Protein AF-A0A1N6WF18-F1 (afdb_monomer)

Structure (mmCIF, N/CA/C/O backbone):
data_AF-A0A1N6WF18-F1
#
_entry.id   AF-A0A1N6WF18-F1
#
loop_
_atom_site.group_PDB
_atom_site.id
_atom_site.type_symbol
_atom_site.label_atom_id
_atom_site.label_alt_id
_atom_site.label_comp_id
_atom_site.label_asym_id
_atom_site.label_entity_id
_atom_site.label_seq_id
_atom_site.pdbx_PDB_ins_code
_atom_site.Cartn_x
_atom_site.Cartn_y
_atom_site.Cartn_z
_atom_site.occupancy
_atom_site.B_iso_or_equiv
_atom_site.auth_seq_id
_atom_site.auth_comp_id
_atom_site.auth_asym_id
_atom_site.auth_atom_id
_atom_site.pdbx_PDB_model_num
ATOM 1 N N . MET A 1 1 ? -66.987 60.072 24.728 1.00 41.72 1 MET A N 1
ATOM 2 C CA . MET A 1 1 ? -67.164 58.708 25.275 1.00 41.72 1 MET A CA 1
ATOM 3 C C . MET A 1 1 ? -65.797 58.256 25.785 1.00 41.72 1 MET A C 1
ATOM 5 O O . MET A 1 1 ? -64.948 57.960 24.966 1.00 41.72 1 MET A O 1
ATOM 9 N N . ALA A 1 2 ? -65.406 58.616 27.012 1.00 37.62 2 ALA A N 1
ATOM 10 C CA . ALA A 1 2 ? -65.730 57.971 28.301 1.00 37.62 2 ALA A CA 1
ATOM 11 C C . ALA A 1 2 ? -65.018 56.606 28.444 1.00 37.62 2 ALA A C 1
ATOM 13 O O . ALA A 1 2 ? -65.398 55.678 27.745 1.00 37.62 2 ALA A O 1
ATOM 14 N N . ARG A 1 3 ? -63.876 56.554 29.156 1.00 34.62 3 ARG A N 1
ATOM 15 C CA . ARG A 1 3 ? -63.672 56.125 30.576 1.00 34.62 3 ARG A CA 1
ATOM 16 C C . ARG A 1 3 ? -63.062 54.706 30.582 1.00 34.62 3 ARG A C 1
ATOM 18 O O . ARG A 1 3 ? -63.604 53.850 29.905 1.00 34.62 3 ARG A O 1
ATOM 25 N N . SER A 1 4 ? -61.809 54.493 30.990 1.00 36.19 4 SER A N 1
ATOM 26 C CA . SER A 1 4 ? -61.215 54.474 32.343 1.00 36.19 4 SER A CA 1
ATOM 27 C C . SER A 1 4 ? -61.336 53.116 33.065 1.00 36.19 4 SER A C 1
ATOM 29 O O . SER A 1 4 ? -62.398 52.508 33.069 1.00 36.19 4 SER A O 1
ATOM 31 N N . ASP A 1 5 ? -60.209 52.732 33.680 1.00 36.19 5 ASP A N 1
ATOM 32 C CA . ASP A 1 5 ? -60.042 51.981 34.938 1.00 36.19 5 ASP A CA 1
ATOM 33 C C . ASP A 1 5 ? -60.215 50.451 35.025 1.00 36.19 5 ASP A C 1
ATOM 35 O O . ASP A 1 5 ? -61.186 49.867 34.556 1.00 36.19 5 ASP A O 1
ATOM 39 N N . GLY A 1 6 ? -59.282 49.848 35.783 1.00 34.94 6 GLY A N 1
ATOM 40 C CA . GLY A 1 6 ? -59.484 48.628 36.583 1.00 34.94 6 GLY A CA 1
ATOM 41 C C . GLY A 1 6 ? -58.463 47.515 36.306 1.00 34.94 6 GLY A C 1
ATOM 42 O O . GLY A 1 6 ? -58.657 46.745 35.375 1.00 34.94 6 GLY A O 1
ATOM 43 N N . THR A 1 7 ? -57.253 47.533 36.881 1.00 35.84 7 THR A N 1
ATOM 44 C CA . THR A 1 7 ? -56.837 46.917 38.173 1.00 35.84 7 THR A CA 1
ATOM 45 C C . THR A 1 7 ? -56.988 45.394 38.278 1.00 35.84 7 THR A C 1
ATOM 47 O O . THR A 1 7 ? -58.093 44.878 38.171 1.00 35.84 7 THR A O 1
ATOM 50 N N . ASP A 1 8 ? -55.837 44.750 38.523 1.00 35.56 8 ASP A N 1
ATOM 51 C CA . ASP A 1 8 ? -55.547 43.720 39.541 1.00 35.56 8 ASP A CA 1
ATOM 52 C C . ASP A 1 8 ? -56.671 42.742 39.929 1.00 35.56 8 ASP A C 1
ATOM 54 O O . ASP A 1 8 ? -57.702 43.165 40.436 1.00 35.56 8 ASP A O 1
ATOM 58 N N . ASP A 1 9 ? -56.439 41.433 39.778 1.00 36.97 9 ASP A N 1
ATOM 59 C CA . ASP A 1 9 ? -56.231 40.592 40.965 1.00 36.97 9 ASP A CA 1
ATOM 60 C C . ASP A 1 9 ? -55.782 39.167 40.611 1.00 36.97 9 ASP A C 1
ATOM 62 O O . ASP A 1 9 ? -56.114 38.588 39.572 1.00 36.97 9 ASP A O 1
ATOM 66 N N . GLY A 1 10 ? -54.957 38.624 41.496 1.00 35.47 10 GLY A N 1
ATOM 67 C CA . GLY A 1 10 ? -54.214 37.395 41.301 1.00 35.47 10 GLY A CA 1
ATOM 68 C C . GLY A 1 10 ? -54.978 36.102 41.585 1.00 35.47 10 GLY A C 1
ATOM 69 O O . GLY A 1 10 ? -56.000 36.045 42.258 1.00 35.47 10 GLY A O 1
ATOM 70 N N . GLY A 1 11 ? -54.333 35.014 41.160 1.00 31.23 11 GLY A N 1
ATOM 71 C CA . GLY A 1 11 ? -54.391 33.735 41.857 1.00 31.23 11 GLY A CA 1
ATOM 72 C C . GLY A 1 11 ? -55.276 32.671 41.218 1.00 31.23 11 GLY A C 1
ATOM 73 O O . GLY A 1 11 ? -56.487 32.669 41.359 1.00 31.23 11 GLY A O 1
ATOM 74 N N . ALA A 1 12 ? -54.638 31.652 40.645 1.00 37.00 12 ALA A N 1
ATOM 75 C CA . ALA A 1 12 ? -54.676 30.320 41.243 1.00 37.00 12 ALA A CA 1
ATOM 76 C C . ALA A 1 12 ? -53.756 29.373 40.471 1.00 37.00 12 ALA A C 1
ATOM 78 O O . ALA A 1 12 ? -53.815 29.221 39.253 1.00 37.00 12 ALA A O 1
ATOM 79 N N . ARG A 1 13 ? -52.887 28.725 41.239 1.00 41.59 13 ARG A N 1
ATOM 80 C CA . ARG A 1 13 ? -51.987 27.654 40.826 1.00 41.59 13 ARG A CA 1
ATOM 81 C C . ARG A 1 13 ? -52.810 26.520 40.215 1.00 41.59 13 ARG A C 1
ATOM 83 O O . ARG A 1 13 ? -53.595 25.888 40.910 1.00 41.59 13 ARG A O 1
ATOM 90 N N . GLY A 1 14 ? -52.579 26.234 38.941 1.00 35.53 14 GLY A N 1
ATOM 91 C CA . GLY A 1 14 ? -53.054 25.026 38.275 1.00 35.53 14 GLY A CA 1
ATOM 92 C C . GLY A 1 14 ? -51.876 24.359 37.585 1.00 35.53 14 GLY A C 1
ATOM 93 O O . GLY A 1 14 ? -51.586 24.657 36.430 1.00 35.53 14 GLY A O 1
ATOM 94 N N . GLN A 1 15 ? -51.162 23.509 38.322 1.00 48.44 15 GLN A N 1
ATOM 95 C CA . GLN A 1 15 ? -50.063 22.690 37.815 1.00 48.44 15 GLN A CA 1
ATOM 96 C C . GLN A 1 15 ? -50.579 21.846 36.639 1.00 48.44 15 GLN A C 1
ATOM 98 O O . GLN A 1 15 ? -51.302 20.872 36.837 1.00 48.44 15 GLN A O 1
ATOM 103 N N . ARG A 1 16 ? -50.238 22.221 35.400 1.00 42.78 16 ARG A N 1
ATOM 104 C CA . ARG A 1 16 ? -50.390 21.323 34.251 1.00 42.78 16 ARG A CA 1
ATOM 105 C C . ARG A 1 16 ? -49.185 20.396 34.259 1.00 42.78 16 ARG A C 1
ATOM 107 O O . ARG A 1 16 ? -48.108 20.787 33.824 1.00 42.78 16 ARG A O 1
ATOM 114 N N . GLY A 1 17 ? -49.373 19.197 34.808 1.00 40.91 17 GLY A N 1
ATOM 115 C CA . GLY A 1 17 ? -48.403 18.113 34.680 1.00 40.91 17 GLY A CA 1
ATOM 116 C C . GLY A 1 17 ? -48.041 17.875 33.203 1.00 40.91 17 GLY A C 1
ATOM 117 O O . GLY A 1 17 ? -48.897 18.073 32.330 1.00 40.91 17 GLY A O 1
ATOM 118 N N . PRO A 1 18 ? -46.786 17.501 32.898 1.00 45.53 18 PRO A N 1
ATOM 119 C CA . PRO A 1 18 ? -46.352 17.273 31.528 1.00 45.53 18 PRO A CA 1
ATOM 120 C C . PRO A 1 18 ? -47.118 16.082 30.943 1.00 45.53 18 PRO A C 1
ATOM 122 O O . PRO A 1 18 ? -47.333 15.065 31.605 1.00 45.53 18 PRO A O 1
ATOM 125 N N . ARG A 1 19 ? -47.594 16.242 29.706 1.00 45.91 19 ARG A N 1
ATOM 126 C CA . ARG A 1 19 ? -48.317 15.199 28.974 1.00 45.91 19 ARG A CA 1
ATOM 127 C C . ARG A 1 19 ? -47.392 14.003 28.751 1.00 45.91 19 ARG A C 1
ATOM 129 O O . ARG A 1 19 ? -46.197 14.164 28.534 1.00 45.91 19 ARG A O 1
ATOM 136 N N . ALA A 1 20 ? -47.974 12.813 28.801 1.00 48.53 20 ALA A N 1
ATOM 137 C CA . ALA A 1 20 ? -47.313 11.558 28.500 1.00 48.53 20 ALA A CA 1
ATOM 138 C C . ALA A 1 20 ? -46.603 11.579 27.130 1.00 48.53 20 ALA A C 1
ATOM 140 O O . ALA A 1 20 ? -47.188 12.012 26.139 1.00 48.53 20 ALA A O 1
ATOM 141 N N . ALA A 1 21 ? -45.407 10.984 27.108 1.00 50.97 21 ALA A N 1
ATOM 142 C CA . ALA A 1 21 ? -44.733 10.420 25.939 1.00 50.97 21 ALA A CA 1
ATOM 143 C C . ALA A 1 21 ? -44.128 11.403 24.918 1.00 50.97 21 ALA A C 1
ATOM 145 O O . ALA A 1 21 ? -44.464 11.360 23.735 1.00 50.97 21 ALA A O 1
ATOM 146 N N . ASP A 1 22 ? -43.121 12.172 25.339 1.00 55.72 22 ASP A N 1
ATOM 147 C CA . ASP A 1 22 ? -42.005 12.476 24.437 1.00 55.72 22 ASP A CA 1
ATOM 148 C C . ASP A 1 22 ? -41.375 11.137 24.032 1.00 55.72 22 ASP A C 1
ATOM 150 O O . ASP A 1 22 ? -40.735 10.453 24.836 1.00 55.72 22 ASP A O 1
ATOM 154 N N . ALA A 1 23 ? -41.670 10.683 22.815 1.00 68.06 23 ALA A N 1
ATOM 155 C CA . ALA A 1 23 ? -41.153 9.429 22.298 1.00 68.06 23 ALA A CA 1
ATOM 156 C C . ALA A 1 23 ? -39.626 9.534 22.226 1.00 68.06 23 ALA A C 1
ATOM 158 O O . ALA A 1 23 ? -39.102 10.219 21.355 1.00 68.06 23 ALA A O 1
ATOM 159 N N . LEU A 1 24 ? -38.927 8.867 23.148 1.00 83.19 24 LEU A N 1
ATOM 160 C CA . LEU A 1 24 ? -37.469 8.773 23.138 1.00 83.19 24 LEU A CA 1
ATOM 161 C C . LEU A 1 24 ? -37.026 8.285 21.752 1.00 83.19 24 LEU A C 1
ATOM 163 O O . LEU A 1 24 ? -37.415 7.192 21.323 1.00 83.19 24 LEU A O 1
ATOM 167 N N . THR A 1 25 ? -36.276 9.118 21.034 1.00 89.81 25 THR A N 1
ATOM 168 C CA . THR A 1 25 ? -35.847 8.881 19.652 1.00 89.81 25 THR A CA 1
ATOM 169 C C . THR A 1 25 ? -34.330 8.878 19.553 1.00 89.81 25 THR A C 1
ATOM 171 O O . THR A 1 25 ? -33.644 9.604 20.264 1.00 89.81 25 THR A O 1
ATOM 174 N N . CYS A 1 26 ? -33.796 8.047 18.661 1.00 92.50 26 CYS A N 1
ATOM 175 C CA . CYS A 1 26 ? -32.374 8.016 18.344 1.00 92.50 26 CYS A CA 1
ATOM 176 C C . CYS A 1 26 ? -31.953 9.317 17.646 1.00 92.50 26 CYS A C 1
ATOM 178 O O . CYS A 1 26 ? -32.541 9.695 16.634 1.00 92.50 26 CYS A O 1
ATOM 180 N N . SER A 1 27 ? -30.896 9.963 18.134 1.00 92.44 27 SER A N 1
ATOM 181 C CA . SER A 1 27 ? -30.350 11.203 17.572 1.00 92.44 27 SER A CA 1
ATOM 182 C C . SER A 1 27 ? -29.622 11.005 16.233 1.00 92.44 27 SER A C 1
ATOM 184 O O . SER A 1 27 ? -29.377 11.983 15.537 1.00 92.44 27 SER A O 1
ATOM 186 N N . PHE A 1 28 ? -29.298 9.761 15.858 1.00 92.25 28 PHE A N 1
ATOM 187 C CA . PHE A 1 28 ? -28.592 9.430 14.612 1.00 92.25 28 PHE A CA 1
ATOM 188 C C . PHE A 1 28 ? -29.548 9.077 13.465 1.00 92.25 28 PHE A C 1
ATOM 190 O O . PHE A 1 28 ? -29.388 9.570 12.354 1.00 92.25 28 PHE A O 1
ATOM 197 N N . CYS A 1 29 ? -30.559 8.240 1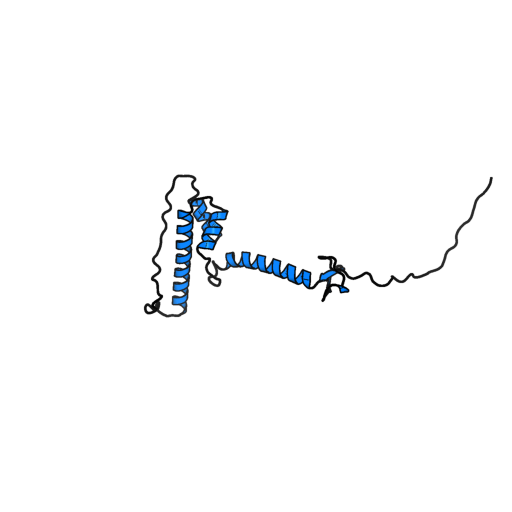3.724 1.00 92.50 29 CYS A N 1
ATOM 198 C CA . CYS A 1 29 ? -31.491 7.758 12.693 1.00 92.50 29 CYS A CA 1
ATOM 199 C C . CYS A 1 29 ? -32.940 8.236 12.867 1.00 92.50 29 CYS A C 1
ATOM 201 O O . CYS A 1 29 ? -33.786 7.937 12.028 1.00 92.50 29 CYS A O 1
ATOM 203 N N . GLY A 1 30 ? -33.265 8.927 13.965 1.00 88.06 30 GLY A N 1
ATOM 204 C CA . GLY A 1 30 ? -34.607 9.454 14.242 1.00 88.06 30 GLY A CA 1
ATOM 205 C C . GLY A 1 30 ? -35.651 8.414 14.668 1.00 88.06 30 GLY A C 1
ATOM 206 O O . GLY A 1 30 ? -36.791 8.781 14.951 1.00 88.06 30 GLY A O 1
ATOM 207 N N . LYS A 1 31 ? -35.301 7.122 14.739 1.00 89.69 31 LYS A N 1
ATOM 208 C CA . LYS A 1 31 ? -36.233 6.053 15.136 1.00 89.69 31 LYS A CA 1
ATOM 209 C C . LYS A 1 31 ? -36.642 6.180 16.603 1.00 89.69 31 LYS A C 1
ATOM 211 O O . LYS A 1 31 ? -35.809 6.443 17.468 1.00 89.69 31 LYS A O 1
ATOM 216 N N . SER A 1 32 ? -37.918 5.939 16.888 1.00 90.19 32 SER A N 1
ATOM 217 C CA . SER A 1 32 ? -38.456 5.916 18.255 1.00 90.19 32 SER A CA 1
ATOM 218 C C . SER A 1 32 ? -38.086 4.629 19.000 1.00 90.19 32 SER A C 1
ATOM 220 O O . SER A 1 32 ? -37.836 3.597 18.379 1.00 90.19 32 SER A O 1
ATOM 222 N N . GLN A 1 33 ? -3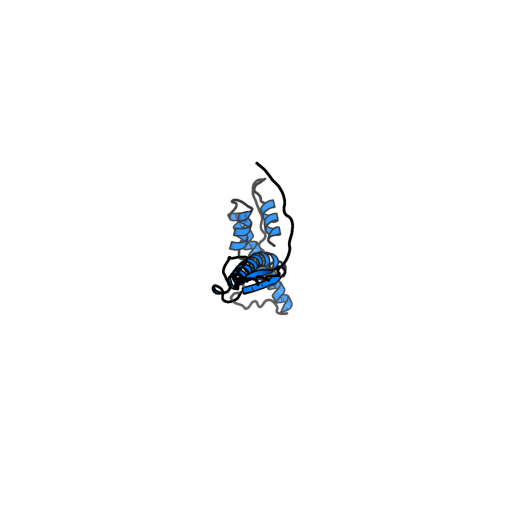8.150 4.644 20.334 1.00 85.38 33 GLN A N 1
ATOM 223 C CA . GLN A 1 33 ? -37.880 3.483 21.196 1.00 85.38 33 GLN A CA 1
ATOM 224 C C . GLN A 1 33 ? -38.697 2.226 20.838 1.00 85.38 33 GLN A C 1
ATOM 226 O O . GLN A 1 33 ? -38.276 1.117 21.138 1.00 85.38 33 GLN A O 1
ATOM 231 N N . ARG A 1 34 ? -39.858 2.374 20.186 1.00 86.38 34 ARG A N 1
ATOM 232 C CA . ARG A 1 34 ? -40.700 1.245 19.745 1.00 86.38 34 ARG A CA 1
ATOM 233 C C . ARG A 1 34 ? -40.225 0.585 18.448 1.00 86.38 34 ARG A C 1
ATOM 235 O O . ARG A 1 34 ? -40.648 -0.525 18.152 1.00 86.38 34 ARG A O 1
ATOM 242 N N . GLN A 1 35 ? -39.412 1.282 17.658 1.00 86.00 35 GLN A N 1
ATOM 243 C CA . GLN A 1 35 ? -38.941 0.830 16.345 1.00 86.00 35 GLN A CA 1
ATOM 244 C C . GLN A 1 35 ? -37.581 0.128 16.406 1.00 86.00 35 GLN A C 1
ATOM 246 O O . GLN A 1 35 ? -37.150 -0.424 15.400 1.00 86.00 35 GLN A O 1
ATOM 251 N N . VAL A 1 36 ? -36.906 0.167 17.554 1.00 88.94 36 VAL A N 1
ATOM 252 C CA . VAL A 1 36 ? -35.559 -0.382 17.752 1.00 88.94 36 VAL A CA 1
ATOM 253 C C . VAL A 1 36 ? -35.575 -1.374 18.906 1.00 88.94 36 VAL A C 1
ATOM 255 O O . VAL A 1 36 ? -36.396 -1.257 19.817 1.00 88.94 36 VAL A O 1
ATOM 258 N N . LYS A 1 37 ? -34.684 -2.369 18.884 1.00 87.88 37 LYS A N 1
ATOM 259 C CA . LYS A 1 37 ? -34.649 -3.389 19.944 1.00 87.88 37 LYS A CA 1
ATOM 260 C C . LYS A 1 37 ? -34.104 -2.808 21.240 1.00 87.88 37 LYS A C 1
ATOM 262 O O . LYS A 1 37 ? -34.543 -3.205 22.320 1.00 87.88 37 LYS A O 1
ATOM 267 N N . ARG A 1 38 ? -33.140 -1.886 21.145 1.00 88.06 38 ARG A N 1
ATOM 268 C CA . ARG A 1 38 ? -32.566 -1.179 22.294 1.00 88.06 38 ARG A CA 1
ATOM 269 C C . ARG A 1 38 ? -32.282 0.277 21.944 1.00 88.06 38 ARG A C 1
ATOM 271 O O . ARG A 1 38 ? -31.797 0.592 20.863 1.00 88.06 38 ARG A O 1
ATOM 278 N N . LEU A 1 39 ? -32.556 1.160 22.901 1.00 92.06 39 LEU A N 1
ATOM 279 C CA . LEU A 1 39 ? -32.202 2.574 22.841 1.00 92.06 39 LEU A CA 1
ATOM 280 C C . LEU A 1 39 ? -31.350 2.902 24.070 1.00 92.06 39 LEU A C 1
ATOM 282 O O . LEU A 1 39 ? -31.785 2.693 25.202 1.00 92.06 39 LEU A O 1
ATOM 286 N N . ILE A 1 40 ? -30.126 3.358 23.831 1.00 91.38 40 ILE A N 1
ATOM 287 C CA . ILE A 1 40 ? -29.102 3.628 24.838 1.00 91.38 40 ILE A CA 1
ATOM 288 C C . ILE A 1 40 ? -29.086 5.135 25.097 1.00 91.38 40 ILE A C 1
ATOM 290 O O . ILE A 1 40 ? -29.016 5.926 24.156 1.00 91.38 40 ILE A O 1
ATOM 294 N N . ALA A 1 41 ? -29.164 5.530 26.367 1.00 91.12 41 ALA A N 1
ATOM 295 C CA . ALA A 1 41 ? -29.096 6.927 26.780 1.00 91.12 41 ALA A CA 1
ATOM 296 C C . ALA A 1 41 ? -27.643 7.339 27.043 1.00 91.12 41 ALA A C 1
ATOM 298 O O . ALA A 1 41 ? -26.935 6.690 27.814 1.00 91.12 41 ALA A O 1
ATOM 299 N N . GLY A 1 42 ? -27.216 8.421 26.405 1.00 86.88 42 GLY A N 1
ATOM 300 C CA . GLY A 1 42 ? -25.932 9.066 26.618 1.00 86.88 42 GLY A CA 1
ATOM 301 C C . GLY A 1 42 ? -26.029 10.281 27.548 1.00 86.88 42 GLY A C 1
ATOM 302 O O . GLY A 1 42 ? -27.123 10.748 27.888 1.00 86.88 42 GLY A O 1
ATOM 303 N N . PRO A 1 43 ? -24.876 10.828 27.963 1.00 86.12 43 PRO A N 1
ATOM 304 C CA . PRO A 1 43 ? -24.825 12.104 28.665 1.00 86.12 43 PRO A CA 1
ATOM 305 C C . PRO A 1 43 ? -25.424 13.228 27.800 1.00 86.12 43 PRO A C 1
ATOM 307 O O . PRO A 1 43 ? -25.455 13.143 26.575 1.00 86.12 43 PRO A O 1
ATOM 310 N N . ALA A 1 44 ? -25.921 14.283 28.449 1.00 83.12 44 ALA A N 1
ATOM 311 C CA . ALA A 1 44 ? -26.562 15.435 27.799 1.00 83.12 44 ALA A CA 1
ATOM 312 C C . ALA A 1 44 ? -27.864 15.140 27.015 1.00 83.12 44 ALA A C 1
ATOM 314 O O . ALA A 1 44 ? -28.285 15.957 26.201 1.00 83.12 44 ALA A O 1
ATOM 315 N N . GLY A 1 45 ? -28.539 14.016 27.283 1.00 83.19 45 GLY A N 1
ATOM 316 C CA . GLY A 1 45 ? -29.851 13.721 26.688 1.00 83.19 45 GLY A CA 1
ATOM 317 C C . GLY A 1 45 ? -29.793 13.263 25.228 1.00 83.19 45 GLY A C 1
ATOM 318 O O . GLY A 1 45 ? -30.783 13.381 24.511 1.00 83.19 45 GLY A O 1
ATOM 319 N N . VAL A 1 46 ? -28.641 12.751 24.787 1.00 90.06 46 VAL A N 1
ATOM 320 C CA . VAL A 1 46 ? -28.462 12.118 23.473 1.00 90.06 46 VAL A CA 1
ATOM 321 C C . VAL A 1 46 ? -28.860 10.647 23.562 1.00 90.06 46 VAL A C 1
ATOM 323 O O . VAL A 1 46 ? -28.558 9.985 24.553 1.00 90.06 46 VAL A O 1
ATOM 326 N N . PHE A 1 47 ? -29.495 10.107 22.523 1.00 91.88 47 PHE A N 1
ATOM 327 C CA . PHE A 1 47 ? -29.878 8.694 22.473 1.00 91.88 47 PHE A CA 1
ATOM 328 C C . PHE A 1 47 ? -29.351 8.031 21.202 1.00 91.88 47 PHE A C 1
ATOM 330 O O . PHE A 1 47 ? -29.417 8.613 20.119 1.00 91.88 47 PHE A O 1
ATOM 337 N N . ILE A 1 48 ? -28.874 6.793 21.314 1.00 94.06 48 ILE A N 1
ATOM 338 C CA . ILE A 1 48 ? -28.396 5.991 20.180 1.00 94.06 48 ILE A CA 1
ATOM 339 C C . ILE A 1 48 ? -29.038 4.600 20.209 1.00 94.06 48 ILE A C 1
ATOM 341 O O . ILE A 1 48 ? -29.194 4.007 21.275 1.00 94.06 48 ILE A O 1
ATOM 345 N N . CYS A 1 49 ? -29.471 4.083 19.058 1.00 94.69 49 CYS A N 1
ATOM 346 C CA . CYS A 1 49 ? -30.054 2.741 18.963 1.00 94.69 49 CYS A CA 1
ATOM 347 C C . CYS A 1 49 ? -29.007 1.668 18.642 1.00 94.69 49 CYS A C 1
ATOM 349 O O . CYS A 1 49 ? -27.914 1.978 18.173 1.00 94.69 49 CYS A O 1
ATOM 351 N N . ASP A 1 50 ? -29.370 0.402 18.853 1.00 93.31 50 ASP A N 1
ATOM 352 C CA . ASP A 1 50 ? -28.516 -0.757 18.571 1.00 93.31 50 ASP A CA 1
ATOM 353 C C . ASP A 1 50 ? -28.051 -0.836 17.110 1.00 93.31 50 ASP A C 1
ATOM 355 O O . ASP A 1 50 ? -26.895 -1.159 16.856 1.00 93.31 50 ASP A O 1
ATOM 359 N N . GLU A 1 51 ? -28.908 -0.465 16.159 1.00 93.69 51 GLU A N 1
ATOM 360 C CA . GLU A 1 51 ? -28.550 -0.442 14.735 1.00 93.69 51 GLU A CA 1
ATOM 361 C C . GLU A 1 51 ? -27.480 0.611 14.409 1.00 93.69 51 GLU A C 1
ATOM 363 O O . GLU A 1 51 ? -26.540 0.329 13.673 1.00 93.69 51 GLU A O 1
ATOM 368 N N . CYS A 1 52 ? -27.598 1.824 14.964 1.00 94.94 52 CYS A N 1
ATOM 369 C CA . CYS A 1 52 ? -26.606 2.878 14.742 1.00 94.94 52 CYS A CA 1
ATOM 370 C C . CYS A 1 52 ? -25.273 2.541 15.410 1.00 94.94 52 CYS A C 1
ATOM 372 O O . CYS A 1 52 ? -24.234 2.837 14.839 1.00 94.94 52 CYS A O 1
ATOM 374 N N . VAL A 1 53 ? -25.293 1.899 16.584 1.00 94.50 53 VAL A N 1
ATOM 375 C CA . VAL A 1 53 ? -24.065 1.405 17.224 1.00 94.50 53 VAL A CA 1
ATOM 376 C C . VAL A 1 53 ? -23.381 0.363 16.341 1.00 94.50 53 VAL A C 1
ATOM 378 O O . VAL A 1 53 ? -22.173 0.450 16.163 1.00 94.50 53 VAL A O 1
ATOM 381 N N . ALA A 1 54 ? -24.132 -0.580 15.763 1.00 91.94 54 ALA A N 1
ATOM 382 C CA . ALA A 1 54 ? -23.575 -1.593 14.868 1.00 91.94 54 ALA A CA 1
ATOM 383 C C . ALA A 1 54 ? -22.943 -0.972 13.612 1.00 91.94 54 ALA A C 1
ATOM 385 O O . ALA A 1 54 ? -21.807 -1.293 13.292 1.00 91.94 54 ALA A O 1
ATOM 386 N N . LEU A 1 55 ? -23.636 -0.031 12.962 1.00 91.75 55 LEU A N 1
ATOM 387 C CA . LEU A 1 55 ? -23.104 0.663 11.786 1.00 91.75 55 LEU A CA 1
ATOM 388 C C . LEU A 1 55 ? -21.863 1.505 12.119 1.00 91.75 55 LEU A C 1
ATOM 390 O O . LEU A 1 55 ? -20.901 1.524 11.363 1.00 91.75 55 LEU A O 1
ATOM 394 N N . CYS A 1 56 ? -21.865 2.205 13.257 1.00 93.25 56 CYS A N 1
ATOM 395 C CA . CYS A 1 56 ? -20.689 2.956 13.693 1.00 93.25 56 CYS A CA 1
ATOM 396 C C . CYS A 1 56 ? -19.511 2.034 14.037 1.00 93.25 56 CYS A C 1
ATOM 398 O O . CYS A 1 56 ? -18.375 2.422 13.800 1.00 93.25 56 CYS A O 1
ATOM 400 N N . LEU A 1 57 ? -19.765 0.847 14.599 1.00 91.31 57 LEU A N 1
ATOM 401 C CA . LEU A 1 57 ? -18.722 -0.147 14.862 1.00 91.31 57 LEU A CA 1
ATOM 402 C C . LEU A 1 57 ? -18.127 -0.684 13.559 1.00 91.31 57 LEU A C 1
ATOM 404 O O . LEU A 1 57 ? -16.911 -0.703 13.452 1.00 91.31 57 LEU A O 1
ATOM 408 N N . GLU A 1 58 ? -18.959 -1.021 12.571 1.00 90.44 58 GLU A N 1
ATOM 409 C CA . GLU A 1 58 ? -18.514 -1.468 11.242 1.00 90.44 58 GLU A CA 1
ATOM 410 C C . GLU A 1 58 ? -17.603 -0.425 10.580 1.00 90.44 58 GLU A C 1
ATOM 412 O O . GLU A 1 58 ? -16.489 -0.744 10.186 1.00 90.44 58 GLU A O 1
ATOM 417 N N . MET A 1 59 ? -18.009 0.849 10.569 1.00 87.69 59 MET A N 1
ATOM 418 C CA . MET A 1 59 ? -17.184 1.935 10.021 1.00 87.69 59 MET A CA 1
ATOM 419 C C . MET A 1 59 ? -15.847 2.103 10.762 1.00 87.69 59 MET A C 1
ATOM 421 O O . MET A 1 59 ? -14.813 2.324 10.142 1.00 87.69 59 MET A O 1
ATOM 425 N N . VAL A 1 60 ? -15.854 1.995 12.095 1.00 88.62 60 VAL A N 1
ATOM 426 C CA . VAL A 1 60 ? -14.628 2.103 12.904 1.00 88.62 60 VAL A CA 1
ATOM 427 C C . VAL A 1 60 ? -13.714 0.891 12.703 1.00 88.62 60 VAL A C 1
ATOM 429 O O . VAL A 1 60 ? -12.495 1.027 12.773 1.00 88.62 60 VAL A O 1
ATOM 432 N N . GLU A 1 61 ? -14.275 -0.296 12.489 1.00 83.00 61 GLU A N 1
ATOM 433 C CA . GLU A 1 61 ? -13.517 -1.512 12.190 1.00 83.00 61 GLU A CA 1
ATOM 434 C C . GLU A 1 61 ? -12.893 -1.448 10.790 1.00 83.00 61 GLU A C 1
ATOM 436 O O . GLU A 1 61 ? -11.697 -1.705 10.675 1.00 83.00 61 GLU A O 1
ATOM 441 N N . GLU A 1 62 ? -13.632 -0.999 9.769 1.00 74.75 62 GLU A N 1
ATOM 442 C CA . GLU A 1 62 ? -13.103 -0.765 8.414 1.00 74.75 62 GLU A CA 1
ATOM 443 C C . GLU A 1 62 ? -11.914 0.213 8.422 1.00 74.75 62 GLU A C 1
ATOM 445 O O . GLU A 1 62 ? -10.867 -0.077 7.837 1.00 74.75 62 GLU A O 1
ATOM 450 N N . ASP A 1 63 ? -12.029 1.332 9.149 1.00 72.38 63 ASP A N 1
ATOM 451 C CA . ASP A 1 63 ? -10.938 2.305 9.291 1.00 72.38 63 ASP A CA 1
ATOM 452 C C . ASP A 1 63 ? -9.695 1.665 9.949 1.00 72.38 63 ASP A C 1
ATOM 454 O O . ASP A 1 63 ? -8.561 1.858 9.496 1.00 72.38 63 ASP A O 1
ATOM 458 N N . ARG A 1 64 ? -9.888 0.822 10.973 1.00 66.00 64 ARG A N 1
ATOM 459 C CA . ARG A 1 64 ? -8.793 0.101 11.647 1.00 66.00 64 ARG A CA 1
ATOM 460 C C . ARG A 1 64 ? -8.157 -0.976 10.777 1.00 66.00 64 ARG A C 1
ATOM 462 O O . ARG A 1 64 ? -6.963 -1.227 10.923 1.00 66.00 64 ARG A O 1
ATOM 469 N N . GLU A 1 65 ? -8.904 -1.623 9.891 1.00 59.03 65 GLU A N 1
ATOM 470 C CA . GLU A 1 65 ? -8.356 -2.589 8.932 1.00 59.03 65 GLU A CA 1
ATOM 471 C C . GLU A 1 65 ? -7.468 -1.892 7.896 1.00 59.03 65 GLU A C 1
ATOM 473 O O . GLU A 1 65 ? -6.384 -2.388 7.577 1.00 59.03 65 GLU A O 1
ATOM 478 N N . THR A 1 66 ? -7.853 -0.694 7.443 1.00 55.31 66 THR A N 1
ATOM 479 C CA . THR A 1 66 ? -6.984 0.124 6.586 1.00 55.31 66 THR A CA 1
ATOM 480 C C . THR A 1 66 ? -5.720 0.608 7.295 1.00 55.31 66 THR A C 1
ATOM 482 O O . THR A 1 66 ? -4.659 0.597 6.677 1.00 55.31 66 THR A O 1
ATOM 485 N N . GLU A 1 67 ? -5.793 0.969 8.579 1.00 52.09 67 GLU A N 1
ATOM 486 C CA . GLU A 1 67 ? -4.627 1.426 9.354 1.00 52.09 67 GLU A CA 1
ATOM 487 C C . GLU A 1 67 ? -3.709 0.275 9.820 1.00 52.09 67 GLU A C 1
ATOM 489 O O . GLU A 1 67 ? -2.488 0.429 9.892 1.00 52.09 67 GLU A O 1
ATOM 494 N N . SER A 1 68 ? -4.261 -0.904 10.123 1.00 46.12 68 SER A N 1
ATOM 495 C CA . SER A 1 68 ? -3.480 -2.066 10.589 1.00 46.12 68 SER A CA 1
ATOM 496 C C . SER A 1 68 ? -2.673 -2.728 9.470 1.00 46.12 68 SER A C 1
ATOM 498 O O . SER A 1 68 ? -1.530 -3.125 9.698 1.00 46.12 68 SER A O 1
ATOM 500 N N . ALA A 1 69 ? -3.185 -2.730 8.234 1.00 49.41 69 ALA A N 1
ATOM 501 C CA . ALA A 1 69 ? -2.429 -3.165 7.059 1.00 49.41 69 ALA A CA 1
ATOM 502 C C . ALA A 1 69 ? -1.148 -2.333 6.814 1.00 49.41 69 ALA A C 1
ATOM 504 O O . ALA A 1 69 ? -0.193 -2.833 6.218 1.00 49.41 69 ALA A O 1
ATOM 505 N N . GLU A 1 70 ? -1.111 -1.081 7.284 1.00 49.72 70 GLU A N 1
ATOM 506 C CA . GLU A 1 70 ? 0.035 -0.172 7.150 1.00 49.72 70 GLU A CA 1
ATOM 507 C C . GLU A 1 70 ? 1.038 -0.300 8.318 1.00 49.72 70 GLU A C 1
ATOM 509 O O . GLU A 1 70 ? 2.234 -0.084 8.127 1.00 49.72 70 GLU A O 1
ATOM 514 N N . GLN A 1 71 ? 0.596 -0.693 9.521 1.00 42.59 71 GLN A N 1
ATOM 515 C CA . GLN A 1 71 ? 1.455 -0.809 10.716 1.00 42.59 71 GLN A CA 1
ATOM 516 C C . GLN A 1 71 ? 2.073 -2.201 10.934 1.00 42.59 71 GLN A C 1
ATOM 518 O O . GLN A 1 71 ? 3.124 -2.320 11.571 1.00 42.59 71 GLN A O 1
ATOM 523 N N . ASP A 1 72 ? 1.475 -3.254 10.384 1.00 49.03 72 ASP A N 1
ATOM 524 C CA . ASP A 1 72 ? 1.891 -4.640 10.636 1.00 49.03 72 ASP A CA 1
ATOM 525 C C . ASP A 1 72 ? 3.147 -5.092 9.869 1.00 49.03 72 ASP A C 1
ATOM 527 O O . ASP A 1 72 ? 3.734 -6.142 10.164 1.00 49.03 72 ASP A O 1
ATOM 531 N N . ILE A 1 73 ? 3.593 -4.296 8.895 1.00 52.62 73 ILE A N 1
ATOM 532 C CA . ILE A 1 73 ? 4.769 -4.589 8.065 1.00 52.62 73 ILE A CA 1
ATOM 533 C C . ILE A 1 73 ? 6.072 -4.374 8.858 1.00 52.62 73 ILE A C 1
ATOM 535 O O . ILE A 1 73 ? 7.043 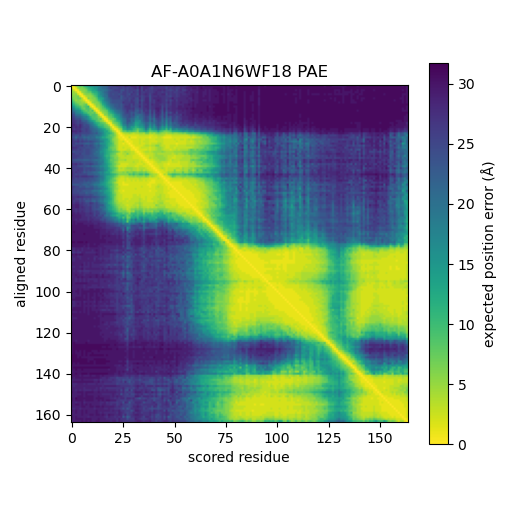-5.110 8.666 1.00 52.62 73 ILE A O 1
ATOM 539 N N . VA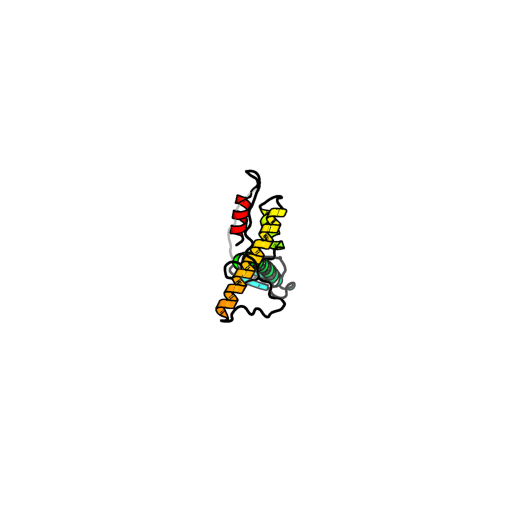L A 1 74 ? 6.079 -3.415 9.792 1.00 50.97 74 VAL A N 1
ATOM 540 C CA . VAL A 1 74 ? 7.250 -3.049 10.611 1.00 50.97 74 VAL A CA 1
ATOM 541 C C . VAL A 1 74 ? 7.431 -3.977 11.815 1.00 50.97 74 VAL A C 1
ATOM 543 O O . VAL A 1 74 ? 8.561 -4.269 12.204 1.00 50.97 74 VAL A O 1
ATOM 546 N N . THR A 1 75 ? 6.341 -4.467 12.406 1.00 52.06 75 THR A N 1
ATOM 547 C CA . THR A 1 75 ? 6.372 -5.293 13.628 1.00 52.06 75 THR A CA 1
ATOM 548 C C . THR A 1 75 ? 6.459 -6.794 13.352 1.00 52.06 75 THR A C 1
ATOM 550 O O . THR A 1 75 ? 6.599 -7.578 14.287 1.00 52.06 75 THR A O 1
ATOM 553 N N . GLY A 1 76 ? 6.399 -7.217 12.082 1.00 54.62 76 GLY A N 1
ATOM 554 C CA . GLY A 1 76 ? 6.593 -8.614 11.683 1.00 54.62 76 GLY A CA 1
ATOM 555 C C . GLY A 1 76 ? 5.490 -9.572 12.146 1.00 54.62 76 GLY A C 1
ATOM 556 O O . GLY A 1 76 ? 5.667 -10.785 12.020 1.00 54.62 76 GLY A O 1
ATOM 557 N N . SER A 1 77 ? 4.364 -9.052 12.647 1.00 54.62 77 SER A N 1
ATOM 558 C CA . SER A 1 77 ? 3.270 -9.837 13.235 1.00 54.62 77 SER A CA 1
ATOM 559 C C . SER A 1 77 ? 2.096 -10.054 12.270 1.00 54.62 77 SER A C 1
ATOM 561 O O . SER A 1 77 ? 1.524 -11.141 12.251 1.00 54.62 77 SER A O 1
ATOM 563 N N . GLY A 1 78 ? 1.762 -9.085 11.410 1.00 65.44 78 GLY A N 1
ATOM 564 C CA . GLY A 1 78 ? 0.631 -9.228 10.481 1.00 65.44 78 GLY A CA 1
ATOM 565 C C . GLY A 1 78 ? 0.990 -9.854 9.127 1.00 65.44 78 GLY A C 1
ATOM 566 O O . GLY A 1 78 ? 2.144 -10.233 8.886 1.00 65.44 78 GLY A O 1
ATOM 567 N N . PRO A 1 79 ? 0.005 -10.042 8.235 1.00 74.88 79 PRO A N 1
ATOM 568 C CA . PRO A 1 79 ? 0.207 -10.630 6.911 1.00 74.88 79 PRO A CA 1
ATOM 569 C C . PRO A 1 79 ? 1.084 -9.732 6.022 1.00 74.88 79 PRO A C 1
ATOM 571 O O . PRO A 1 79 ? 0.943 -8.515 6.011 1.00 74.88 79 PRO A O 1
ATOM 574 N N . LEU A 1 80 ? 2.016 -10.329 5.264 1.00 82.00 80 LEU A N 1
ATOM 575 C CA . LEU A 1 80 ? 2.808 -9.571 4.286 1.00 82.00 80 LEU A CA 1
ATOM 576 C C . LEU A 1 80 ? 1.908 -9.095 3.138 1.00 82.00 80 LEU A C 1
ATOM 578 O O . LEU A 1 80 ? 1.186 -9.930 2.585 1.00 82.00 80 LEU A O 1
ATOM 582 N N . PRO A 1 81 ? 2.020 -7.827 2.703 1.00 87.56 81 PRO A N 1
ATOM 583 C CA . PRO A 1 81 ? 1.221 -7.321 1.601 1.00 87.56 81 PRO A CA 1
ATOM 584 C C . PRO A 1 81 ? 1.520 -8.096 0.320 1.00 87.56 81 PRO A C 1
ATOM 586 O O . PRO A 1 81 ? 2.678 -8.416 0.004 1.00 87.56 81 PRO A O 1
ATOM 589 N N . THR A 1 82 ? 0.473 -8.410 -0.435 1.00 91.00 82 THR A N 1
ATOM 590 C CA . THR A 1 82 ? 0.610 -9.145 -1.692 1.00 91.00 82 THR A CA 1
ATOM 591 C C . THR A 1 82 ? 1.273 -8.266 -2.761 1.00 91.00 82 THR A C 1
ATOM 593 O O . THR A 1 82 ? 1.167 -7.035 -2.728 1.00 91.00 82 THR A O 1
ATOM 596 N N . PRO A 1 83 ? 1.930 -8.848 -3.783 1.00 92.88 83 PRO A N 1
ATOM 597 C CA . PRO A 1 83 ? 2.470 -8.059 -4.891 1.00 92.88 83 PRO A CA 1
ATOM 598 C C . PRO A 1 83 ? 1.411 -7.183 -5.585 1.00 92.88 83 PRO A C 1
ATOM 600 O O . PRO A 1 83 ? 1.731 -6.116 -6.109 1.00 92.88 83 PRO A O 1
ATOM 603 N N . HIS A 1 84 ? 0.143 -7.607 -5.573 1.00 93.81 84 HIS A N 1
ATOM 604 C CA . HIS A 1 84 ? -0.966 -6.829 -6.119 1.00 93.81 84 HIS A CA 1
ATOM 605 C C . HIS A 1 84 ? -1.277 -5.586 -5.280 1.00 93.81 84 HIS A C 1
ATOM 607 O O . HIS A 1 84 ? -1.461 -4.513 -5.854 1.00 93.81 84 HIS A O 1
ATOM 613 N N . GLU A 1 85 ? -1.268 -5.695 -3.952 1.00 92.19 85 GLU A N 1
ATOM 614 C CA . GLU A 1 85 ? -1.458 -4.556 -3.044 1.00 92.19 85 GLU A CA 1
ATOM 615 C C . GLU A 1 85 ? -0.322 -3.539 -3.165 1.00 92.19 85 GLU A C 1
ATOM 617 O O . GLU A 1 85 ? -0.581 -2.346 -3.325 1.00 92.19 85 GLU A O 1
ATOM 622 N N . ILE A 1 86 ? 0.936 -3.999 -3.197 1.00 92.88 86 ILE A N 1
ATOM 623 C CA . ILE A 1 86 ? 2.099 -3.113 -3.378 1.00 92.88 86 ILE A CA 1
ATOM 624 C C . ILE A 1 86 ? 2.008 -2.386 -4.727 1.00 92.88 86 ILE A C 1
ATOM 626 O O . ILE A 1 86 ? 2.226 -1.175 -4.814 1.00 92.88 86 ILE A O 1
ATOM 630 N N . PHE A 1 87 ? 1.639 -3.099 -5.795 1.00 95.12 87 PHE A N 1
ATOM 631 C CA . PHE A 1 87 ? 1.434 -2.495 -7.111 1.00 95.12 87 PHE A CA 1
ATOM 632 C C . PHE A 1 87 ? 0.300 -1.457 -7.104 1.00 95.12 87 PHE A C 1
ATOM 634 O O . PHE A 1 87 ? 0.442 -0.385 -7.706 1.00 95.12 87 PHE A O 1
ATOM 641 N N . ALA A 1 88 ? -0.817 -1.764 -6.440 1.00 93.81 88 ALA A N 1
ATOM 642 C CA . ALA A 1 88 ? -1.964 -0.870 -6.330 1.00 93.81 88 ALA A CA 1
ATOM 643 C C . ALA A 1 88 ? -1.595 0.405 -5.564 1.00 93.81 88 ALA A C 1
ATOM 645 O O . ALA A 1 88 ? -1.867 1.503 -6.053 1.00 93.81 88 ALA A O 1
ATOM 646 N N . HIS A 1 89 ? -0.894 0.276 -4.435 1.00 93.44 89 HIS A N 1
ATOM 647 C CA . HIS A 1 89 ? -0.404 1.409 -3.657 1.00 93.44 89 HIS A CA 1
ATOM 648 C C . HIS A 1 89 ? 0.527 2.302 -4.490 1.00 93.44 89 HIS A C 1
ATOM 650 O O . HIS A 1 89 ? 0.272 3.497 -4.637 1.00 93.44 89 HIS A O 1
ATOM 656 N N . LEU A 1 90 ? 1.541 1.728 -5.152 1.00 94.12 90 LEU A N 1
ATOM 657 C CA . LEU A 1 90 ? 2.435 2.485 -6.041 1.00 94.12 90 LEU A CA 1
ATOM 658 C C . LEU A 1 90 ? 1.684 3.182 -7.186 1.00 94.12 90 LEU A C 1
ATOM 660 O O . LEU A 1 90 ? 2.092 4.257 -7.627 1.00 94.12 90 LEU A O 1
ATOM 664 N N . SER A 1 91 ? 0.586 2.595 -7.665 1.00 94.88 91 SER A N 1
ATOM 665 C CA . SER A 1 91 ? -0.223 3.157 -8.751 1.00 94.88 91 SER A CA 1
ATOM 666 C C . SER A 1 91 ? -1.081 4.352 -8.339 1.00 94.88 91 SER A C 1
ATOM 668 O O . SER A 1 91 ? -1.443 5.135 -9.213 1.00 94.88 91 SER A O 1
ATOM 670 N N . ARG A 1 92 ? -1.346 4.551 -7.040 1.00 94.56 92 ARG A N 1
ATOM 671 C CA . ARG A 1 92 ? -2.017 5.764 -6.534 1.00 94.56 92 ARG A CA 1
ATOM 672 C C . ARG A 1 92 ? -1.143 7.014 -6.682 1.00 94.56 92 ARG A C 1
ATOM 674 O O . ARG A 1 92 ? -1.666 8.106 -6.864 1.00 94.56 92 ARG A O 1
ATOM 681 N N . TYR A 1 93 ? 0.181 6.851 -6.633 1.00 93.44 93 TYR A N 1
ATOM 682 C CA . TYR A 1 93 ? 1.137 7.966 -6.648 1.00 93.44 93 TYR A CA 1
ATOM 683 C C . TYR A 1 93 ? 1.910 8.087 -7.965 1.00 93.44 93 TYR A C 1
ATOM 685 O O . TYR A 1 93 ? 2.248 9.190 -8.389 1.00 93.44 93 TYR A O 1
ATOM 693 N N . VAL A 1 94 ? 2.228 6.966 -8.620 1.00 94.50 94 VAL A N 1
ATOM 694 C CA . VAL A 1 94 ? 3.039 6.939 -9.844 1.00 94.50 94 VAL A CA 1
ATOM 695 C C . VAL A 1 94 ? 2.170 6.528 -11.021 1.00 94.50 94 VAL A C 1
ATOM 697 O O . VAL A 1 94 ? 1.661 5.410 -11.069 1.00 94.50 94 VAL A O 1
ATOM 700 N N . VAL A 1 95 ? 2.032 7.409 -12.008 1.00 94.56 95 VAL A N 1
ATOM 701 C CA . VAL A 1 95 ? 1.258 7.134 -13.227 1.00 94.56 95 VAL A CA 1
ATOM 702 C C . VAL A 1 95 ? 2.140 6.421 -14.261 1.00 94.56 95 VAL A C 1
ATOM 704 O O . VAL A 1 95 ? 3.272 6.832 -14.514 1.00 94.56 95 VAL A O 1
ATOM 707 N N . GLY A 1 96 ? 1.629 5.341 -14.864 1.00 94.12 96 GLY A N 1
ATOM 708 C CA . GLY A 1 96 ? 2.369 4.510 -15.826 1.00 94.12 96 GLY A CA 1
ATOM 709 C C . GLY A 1 96 ? 3.474 3.661 -15.182 1.00 94.12 96 GLY A C 1
ATOM 710 O O . GLY A 1 96 ? 3.345 3.242 -14.036 1.00 94.12 96 GLY A O 1
ATOM 711 N N . GLN A 1 97 ? 4.568 3.403 -15.911 1.00 94.00 97 GLN A N 1
ATOM 712 C CA . GLN A 1 97 ? 5.742 2.647 -15.423 1.00 94.00 97 GLN A CA 1
ATOM 713 C C . GLN A 1 97 ? 5.416 1.240 -14.877 1.00 94.00 97 GLN A C 1
ATOM 715 O O . GLN A 1 97 ? 6.047 0.760 -13.932 1.00 94.00 97 GLN A O 1
ATOM 720 N N . ASP A 1 98 ? 4.447 0.546 -15.479 1.00 95.62 98 ASP A N 1
ATOM 721 C CA . ASP A 1 98 ? 3.905 -0.707 -14.932 1.00 95.62 98 ASP A CA 1
ATOM 722 C C . ASP A 1 98 ? 4.946 -1.827 -14.813 1.00 95.62 98 ASP A C 1
ATOM 724 O O . ASP A 1 98 ? 4.887 -2.637 -13.889 1.00 95.62 98 ASP A O 1
ATOM 728 N N . GLY A 1 99 ? 5.931 -1.859 -15.718 1.00 94.75 99 GLY A N 1
ATOM 729 C CA . GLY A 1 99 ? 7.054 -2.796 -15.640 1.00 94.75 99 GLY A CA 1
ATOM 730 C C . GLY A 1 99 ? 7.889 -2.603 -14.371 1.00 94.75 99 GLY A C 1
ATOM 731 O O . GLY A 1 99 ? 8.168 -3.571 -13.667 1.00 94.75 99 GLY A O 1
ATOM 732 N N . ALA A 1 100 ? 8.219 -1.352 -14.033 1.00 94.81 100 ALA A N 1
ATOM 733 C CA . ALA A 1 100 ? 8.991 -1.030 -12.835 1.00 94.81 100 ALA A CA 1
ATOM 734 C C . ALA A 1 100 ? 8.194 -1.307 -11.553 1.00 94.81 100 ALA A C 1
ATOM 736 O O . ALA A 1 100 ? 8.732 -1.886 -10.613 1.00 94.81 100 ALA A O 1
ATOM 737 N N . LYS A 1 101 ? 6.901 -0.958 -11.527 1.00 95.38 101 LYS A N 1
ATOM 738 C CA . LYS A 1 101 ? 6.024 -1.236 -10.379 1.00 95.38 101 LYS A CA 1
ATOM 739 C C . LYS A 1 101 ? 5.874 -2.731 -10.111 1.00 95.38 101 LYS A C 1
ATOM 741 O O . LYS A 1 101 ? 5.983 -3.143 -8.963 1.00 95.38 101 LYS A O 1
ATOM 746 N N . ARG A 1 102 ? 5.658 -3.549 -11.152 1.00 95.25 102 ARG A N 1
ATOM 747 C CA . ARG A 1 102 ? 5.582 -5.015 -11.011 1.00 95.25 102 ARG A CA 1
ATOM 748 C C . ARG A 1 102 ? 6.889 -5.590 -10.475 1.00 95.25 102 ARG A C 1
ATOM 750 O O . ARG A 1 102 ? 6.857 -6.388 -9.544 1.00 95.25 102 ARG A O 1
ATOM 757 N N . ALA A 1 103 ? 8.024 -5.157 -11.027 1.00 93.88 103 ALA A N 1
ATOM 758 C CA . ALA A 1 103 ? 9.335 -5.604 -10.566 1.00 93.88 103 ALA A CA 1
ATOM 759 C C . ALA A 1 103 ? 9.574 -5.247 -9.089 1.00 93.88 103 ALA A C 1
ATOM 761 O O . ALA A 1 103 ? 9.984 -6.108 -8.314 1.00 93.88 103 ALA A O 1
ATOM 762 N N . LEU A 1 104 ? 9.264 -4.008 -8.687 1.00 93.56 104 LEU A N 1
ATOM 763 C CA . LEU A 1 104 ? 9.377 -3.553 -7.299 1.00 93.56 104 LEU A CA 1
ATOM 764 C C . LEU A 1 104 ? 8.457 -4.336 -6.360 1.00 93.56 104 LEU A C 1
ATOM 766 O O . LEU A 1 104 ? 8.920 -4.813 -5.330 1.00 93.56 104 LEU A O 1
ATOM 770 N N . ALA A 1 105 ? 7.189 -4.523 -6.730 1.00 93.25 105 ALA A N 1
ATOM 771 C CA . ALA A 1 105 ? 6.220 -5.239 -5.909 1.00 93.25 105 ALA A CA 1
ATOM 772 C C . ALA A 1 105 ? 6.648 -6.686 -5.618 1.00 93.25 105 ALA A C 1
ATOM 774 O O . ALA A 1 105 ? 6.642 -7.114 -4.465 1.00 93.25 105 ALA A O 1
ATOM 775 N N . VAL A 1 106 ? 7.088 -7.423 -6.645 1.00 92.00 106 VAL A N 1
ATOM 776 C CA . VAL A 1 106 ? 7.562 -8.807 -6.483 1.00 92.00 106 VAL A CA 1
ATOM 777 C C . VAL A 1 106 ? 8.856 -8.856 -5.672 1.00 92.00 106 VAL A C 1
ATOM 779 O O . VAL A 1 106 ? 8.982 -9.673 -4.761 1.00 92.00 106 VAL A O 1
ATOM 782 N N . ALA A 1 107 ? 9.821 -7.983 -5.970 1.00 91.12 107 ALA A N 1
ATOM 783 C CA . ALA A 1 107 ? 11.106 -7.994 -5.277 1.00 91.12 107 ALA A CA 1
ATOM 784 C C . ALA A 1 107 ? 10.971 -7.661 -3.789 1.00 91.12 107 ALA A C 1
ATOM 786 O O . ALA A 1 107 ? 11.627 -8.298 -2.968 1.00 91.12 107 ALA A O 1
ATOM 787 N N . VAL A 1 108 ? 10.116 -6.698 -3.441 1.00 89.81 108 VAL A N 1
ATOM 788 C CA . VAL A 1 108 ? 9.864 -6.298 -2.053 1.00 89.81 108 VAL A CA 1
ATOM 789 C C . VAL A 1 108 ? 9.128 -7.393 -1.298 1.00 89.81 108 VAL A C 1
ATOM 791 O O . VAL A 1 108 ? 9.589 -7.796 -0.234 1.00 89.81 108 VAL A O 1
ATOM 794 N N . HIS A 1 109 ? 8.059 -7.949 -1.871 1.00 88.50 109 HIS A N 1
ATOM 795 C CA . HIS A 1 109 ? 7.346 -9.069 -1.260 1.00 88.50 109 HIS A CA 1
ATOM 796 C C . HIS A 1 109 ? 8.294 -10.245 -0.962 1.00 88.50 109 HIS A C 1
ATOM 798 O O . HIS A 1 109 ? 8.366 -10.733 0.166 1.00 88.50 109 HIS A O 1
ATOM 804 N N . ASN A 1 110 ? 9.109 -10.639 -1.947 1.00 88.44 110 ASN A N 1
ATOM 805 C CA . ASN A 1 110 ? 10.089 -11.713 -1.780 1.00 88.44 110 ASN A CA 1
ATOM 806 C C . ASN A 1 110 ? 11.200 -11.350 -0.782 1.00 88.44 110 ASN A C 1
ATOM 808 O O . ASN A 1 110 ? 11.688 -12.222 -0.063 1.00 88.44 110 ASN A O 1
ATOM 812 N N . HIS A 1 111 ? 11.605 -10.077 -0.719 1.00 86.12 111 HIS A N 1
ATOM 813 C CA . HIS A 1 111 ? 12.580 -9.597 0.256 1.00 86.12 111 HIS A CA 1
ATOM 814 C C . HIS A 1 111 ? 12.070 -9.789 1.686 1.00 86.12 111 HIS A C 1
ATOM 816 O O . HIS A 1 111 ? 12.757 -10.427 2.482 1.00 86.12 111 HIS A O 1
ATOM 822 N N . TYR A 1 112 ? 10.861 -9.314 1.994 1.00 85.69 112 TYR A N 1
ATOM 823 C CA . TYR A 1 112 ? 10.279 -9.461 3.328 1.00 85.69 112 TYR A CA 1
ATOM 824 C C . TYR A 1 112 ? 9.945 -10.911 3.673 1.00 85.69 112 TYR A C 1
ATOM 826 O O . TYR A 1 112 ? 10.172 -11.327 4.808 1.00 85.69 112 TYR A O 1
ATOM 834 N N . LYS A 1 113 ? 9.495 -11.712 2.696 1.00 84.88 113 LYS A N 1
ATOM 835 C CA . LYS A 1 113 ? 9.303 -13.156 2.887 1.00 84.88 113 LYS A CA 1
ATOM 836 C C . LYS A 1 113 ? 10.602 -13.833 3.329 1.00 84.88 113 LYS A C 1
ATOM 838 O O . LYS A 1 113 ? 10.589 -14.613 4.276 1.00 84.88 113 LYS A O 1
ATOM 843 N N . ARG A 1 114 ? 11.736 -13.485 2.705 1.00 81.88 114 ARG A N 1
ATOM 844 C CA . ARG A 1 114 ? 13.050 -14.002 3.113 1.00 81.88 114 ARG A CA 1
ATOM 845 C C . ARG A 1 114 ? 13.467 -13.514 4.499 1.00 81.88 114 ARG A C 1
ATOM 847 O O . ARG A 1 114 ? 13.968 -14.316 5.275 1.00 81.88 114 ARG A O 1
ATOM 854 N N . VAL A 1 115 ? 13.298 -12.225 4.798 1.00 82.88 115 VAL A N 1
ATOM 855 C CA . VAL A 1 115 ? 13.695 -11.656 6.099 1.00 82.88 115 VAL A CA 1
ATOM 856 C C . VAL A 1 115 ? 12.912 -12.309 7.241 1.00 82.88 115 VAL A C 1
ATOM 858 O O . VAL A 1 115 ? 13.521 -12.717 8.224 1.00 82.88 115 VAL A O 1
ATOM 861 N N . ARG A 1 116 ? 11.593 -12.494 7.090 1.00 82.75 116 ARG A N 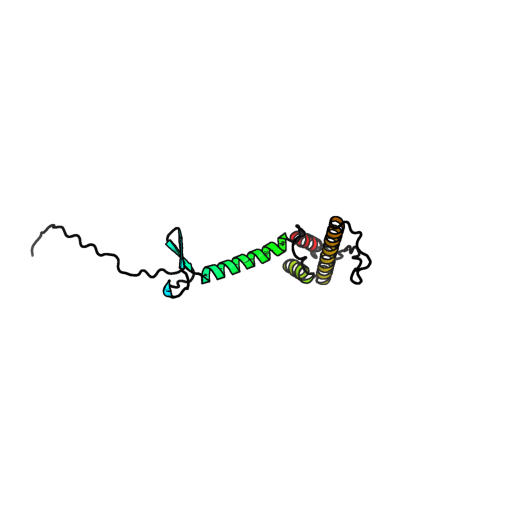1
ATOM 862 C CA . ARG A 1 116 ? 10.763 -13.165 8.104 1.00 82.75 116 ARG A CA 1
ATOM 863 C C . ARG A 1 116 ? 11.092 -14.649 8.251 1.00 82.75 116 ARG A C 1
ATOM 865 O O . ARG A 1 116 ? 11.151 -15.130 9.373 1.00 82.75 116 ARG A O 1
ATOM 872 N N . ALA A 1 117 ? 11.349 -15.357 7.150 1.00 78.31 117 ALA A N 1
ATOM 873 C CA . ALA A 1 117 ? 11.769 -16.759 7.206 1.00 78.31 117 ALA A CA 1
ATOM 874 C C . ALA A 1 117 ? 13.124 -16.932 7.918 1.00 78.31 117 ALA A C 1
ATOM 876 O O . ALA A 1 117 ? 13.288 -17.859 8.703 1.00 78.31 117 ALA A O 1
ATOM 877 N N . ALA A 1 118 ? 14.075 -16.020 7.684 1.00 75.75 118 ALA A N 1
ATOM 878 C CA . ALA A 1 118 ? 15.365 -16.026 8.371 1.00 75.75 118 ALA A CA 1
ATOM 879 C C . ALA A 1 118 ? 15.226 -15.727 9.874 1.00 75.75 118 ALA A C 1
ATOM 881 O O . ALA A 1 118 ? 15.840 -16.419 10.678 1.00 75.75 118 ALA A O 1
ATOM 882 N N . ALA A 1 119 ? 14.391 -14.750 10.249 1.00 75.25 119 ALA A N 1
ATOM 883 C CA . ALA A 1 119 ? 14.115 -14.428 11.651 1.00 75.25 119 ALA A CA 1
ATOM 884 C C . ALA A 1 119 ? 13.429 -15.592 12.391 1.00 75.25 119 ALA A C 1
ATOM 886 O O . ALA A 1 119 ? 13.837 -15.952 13.489 1.00 75.25 119 ALA A O 1
ATOM 887 N N . ALA A 1 120 ? 12.443 -16.240 11.759 1.00 72.81 120 ALA A N 1
ATOM 888 C CA . ALA A 1 120 ? 11.768 -17.406 12.329 1.00 72.81 120 ALA A CA 1
ATOM 889 C C . ALA A 1 120 ? 12.714 -18.609 12.517 1.00 72.81 120 ALA A C 1
ATOM 891 O O . ALA A 1 120 ? 12.618 -19.315 13.518 1.00 72.81 120 ALA A O 1
ATOM 892 N N . ALA A 1 121 ? 13.645 -18.832 11.581 1.00 69.94 121 ALA A N 1
ATOM 893 C CA . ALA A 1 121 ? 14.652 -19.888 11.701 1.00 69.94 121 ALA A CA 1
ATOM 894 C C . ALA A 1 121 ? 15.654 -19.619 12.842 1.00 69.94 121 ALA A C 1
ATOM 896 O O . ALA A 1 121 ? 16.058 -20.550 13.536 1.00 69.94 121 ALA A O 1
ATOM 897 N N . GLU A 1 122 ? 16.030 -18.355 13.068 1.00 68.38 122 GLU A N 1
ATOM 898 C CA . GLU A 1 122 ? 16.904 -17.963 14.182 1.00 68.38 122 GLU A CA 1
ATOM 899 C C . GLU A 1 122 ? 16.242 -18.221 15.547 1.00 68.38 122 GLU A C 1
ATOM 901 O O . GLU A 1 122 ? 16.878 -18.774 16.443 1.00 68.38 122 GLU A O 1
ATOM 906 N N . GLU A 1 123 ? 14.954 -17.893 15.692 1.00 66.19 123 GLU A N 1
ATOM 907 C CA . GLU A 1 123 ? 14.195 -18.111 16.933 1.00 66.19 123 GLU A CA 1
ATOM 908 C C . GLU A 1 123 ? 13.919 -19.596 17.227 1.00 66.19 123 GLU A C 1
ATOM 910 O O . GLU A 1 123 ? 13.914 -20.003 18.390 1.00 66.19 123 GLU A O 1
ATOM 915 N N . ALA A 1 124 ? 13.717 -20.417 16.192 1.00 63.56 124 ALA A N 1
ATOM 916 C CA . ALA A 1 124 ? 13.450 -21.849 16.334 1.00 63.56 124 ALA A CA 1
ATOM 917 C C . ALA A 1 124 ? 14.709 -22.693 16.620 1.00 63.56 124 ALA A C 1
ATOM 919 O O . ALA A 1 124 ? 14.592 -23.866 16.973 1.00 63.56 124 ALA A O 1
ATOM 920 N N . GLY A 1 125 ? 15.917 -22.128 16.482 1.00 57.19 125 GLY A N 1
ATOM 921 C CA . GLY A 1 125 ? 17.178 -22.853 16.692 1.00 57.19 125 GLY A CA 1
ATOM 922 C C . GLY A 1 125 ? 17.434 -23.986 15.685 1.00 57.19 125 GLY A C 1
ATOM 923 O O . GLY A 1 125 ? 18.354 -24.785 15.875 1.00 57.19 125 GLY A O 1
ATOM 924 N N . GLU A 1 126 ? 16.642 -24.058 14.616 1.00 55.31 126 GLU A N 1
ATOM 925 C CA . GLU A 1 126 ? 16.754 -25.039 13.543 1.00 55.31 126 GLU A CA 1
ATOM 926 C C . GLU A 1 126 ? 17.489 -24.403 12.358 1.00 55.31 126 GLU A C 1
ATOM 928 O O . GLU A 1 126 ? 17.082 -23.374 11.816 1.00 55.31 126 GLU A O 1
ATOM 933 N N . ALA A 1 127 ? 18.595 -25.022 11.933 1.00 53.19 127 ALA A N 1
ATOM 934 C CA . ALA A 1 127 ? 19.182 -24.713 10.634 1.00 53.19 127 ALA A CA 1
ATOM 935 C C . ALA A 1 127 ? 18.098 -24.952 9.578 1.00 53.19 127 ALA A C 1
ATOM 937 O O . ALA A 1 127 ? 17.540 -26.048 9.572 1.00 53.19 127 ALA A O 1
ATOM 938 N N . LEU A 1 128 ? 17.794 -23.932 8.755 1.00 54.28 128 LEU A N 1
ATOM 939 C CA . LEU A 1 128 ? 16.746 -23.963 7.725 1.00 54.28 128 LEU A CA 1
ATOM 940 C C . LEU A 1 128 ? 16.640 -25.373 7.139 1.00 54.28 128 LEU A C 1
ATOM 942 O O . LEU A 1 128 ? 17.568 -25.814 6.463 1.00 54.28 128 LEU A O 1
ATOM 946 N N . ALA A 1 129 ? 15.561 -26.087 7.466 1.00 49.44 129 ALA A N 1
ATOM 947 C CA . ALA A 1 129 ? 15.379 -27.465 7.049 1.00 49.44 129 ALA A CA 1
ATOM 948 C C . ALA A 1 129 ? 15.322 -27.501 5.517 1.00 49.44 129 ALA A C 1
ATOM 950 O O . ALA A 1 129 ? 14.317 -27.159 4.902 1.00 49.44 129 ALA A O 1
ATOM 951 N N . THR A 1 130 ? 16.438 -27.889 4.903 1.00 50.66 130 THR A N 1
ATOM 952 C CA . THR A 1 130 ? 16.637 -27.991 3.451 1.00 50.66 130 THR A CA 1
ATOM 953 C C . THR A 1 130 ? 15.869 -29.157 2.814 1.00 50.66 130 THR A C 1
ATOM 955 O O . THR A 1 130 ? 15.973 -29.352 1.609 1.00 50.66 130 THR A O 1
ATOM 958 N N . ASP A 1 131 ? 15.125 -29.934 3.610 1.00 46.41 131 ASP A N 1
ATOM 959 C CA . ASP A 1 131 ? 14.392 -31.139 3.194 1.00 46.41 131 ASP A CA 1
ATOM 960 C C . ASP A 1 131 ? 12.882 -30.912 2.970 1.00 46.41 131 ASP A C 1
ATOM 962 O O . ASP A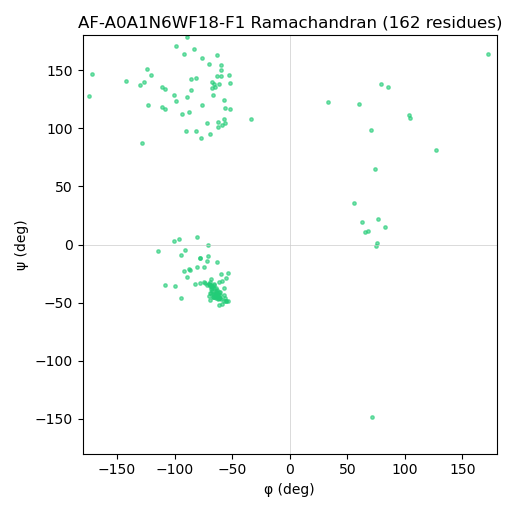 1 131 ? 12.163 -31.865 2.663 1.00 46.41 131 ASP A O 1
ATOM 966 N N . ASP A 1 132 ? 12.374 -29.678 3.093 1.00 49.19 132 ASP A N 1
ATOM 967 C CA . ASP A 1 132 ? 11.002 -29.370 2.669 1.00 49.19 132 ASP A CA 1
ATOM 968 C C . ASP A 1 132 ? 10.952 -29.270 1.126 1.00 49.19 132 ASP A C 1
ATOM 970 O O . ASP A 1 132 ? 11.661 -28.443 0.544 1.00 49.19 132 ASP A O 1
ATOM 974 N N . PRO A 1 133 ? 10.153 -30.097 0.425 1.00 48.66 133 PRO A N 1
ATOM 975 C CA . PRO A 1 133 ? 10.057 -30.066 -1.036 1.00 48.66 133 PRO A CA 1
ATOM 976 C C . PRO A 1 133 ? 9.496 -28.745 -1.596 1.00 48.66 133 PRO A C 1
ATOM 978 O O . PRO A 1 133 ? 9.675 -28.485 -2.787 1.00 48.66 133 PRO A O 1
ATOM 981 N N . ASP A 1 134 ? 8.873 -27.904 -0.761 1.00 52.03 134 ASP A N 1
ATOM 982 C CA . ASP A 1 134 ? 8.427 -26.548 -1.104 1.00 52.03 134 ASP A CA 1
ATOM 983 C C . ASP A 1 134 ? 9.445 -25.459 -0.698 1.00 52.03 134 ASP A C 1
ATOM 985 O O . ASP A 1 134 ? 9.195 -24.257 -0.879 1.00 52.03 134 ASP A O 1
ATOM 989 N N . TYR A 1 135 ? 10.621 -25.843 -0.182 1.00 51.66 135 TYR A N 1
ATOM 990 C CA . TYR A 1 135 ? 11.699 -24.914 0.145 1.00 51.66 135 TYR A CA 1
ATOM 991 C C . TYR A 1 135 ? 12.321 -24.326 -1.127 1.00 51.66 135 TYR A C 1
ATOM 993 O O . TYR A 1 135 ? 13.229 -24.872 -1.753 1.00 51.66 135 TYR A O 1
ATOM 1001 N N . VAL A 1 136 ? 11.829 -23.151 -1.512 1.00 58.66 136 VAL A N 1
ATOM 1002 C CA . VAL A 1 136 ? 12.418 -22.341 -2.577 1.00 58.66 136 VAL A CA 1
ATOM 1003 C C . VAL A 1 136 ? 13.500 -21.449 -1.975 1.00 58.66 136 VAL A C 1
ATOM 1005 O O . VAL A 1 136 ? 13.192 -20.523 -1.222 1.00 58.66 136 VAL A O 1
ATOM 1008 N N . GLU A 1 137 ? 14.765 -21.668 -2.348 1.00 59.50 137 GLU A N 1
ATOM 1009 C CA . GLU A 1 137 ? 15.855 -20.742 -2.020 1.00 59.50 137 GLU A CA 1
ATOM 1010 C C . GLU A 1 137 ? 15.544 -19.334 -2.559 1.00 59.50 137 GLU A C 1
ATOM 1012 O O . GLU A 1 137 ? 15.578 -19.056 -3.762 1.00 59.50 137 GLU A O 1
ATOM 1017 N N . LEU A 1 138 ? 15.227 -18.405 -1.654 1.00 64.44 138 LEU A N 1
ATOM 1018 C CA . LEU A 1 138 ? 14.880 -17.032 -2.014 1.00 64.44 138 LEU A CA 1
ATOM 1019 C C . LEU A 1 138 ? 16.144 -16.228 -2.364 1.00 64.44 138 LEU A C 1
ATOM 1021 O O . LEU A 1 138 ? 16.754 -15.575 -1.512 1.00 64.44 138 LEU A O 1
ATOM 1025 N N . ALA A 1 139 ? 16.523 -16.212 -3.642 1.00 67.06 139 ALA A N 1
ATOM 1026 C CA . ALA A 1 139 ? 17.663 -15.439 -4.137 1.00 67.06 139 ALA A CA 1
ATOM 1027 C C . ALA A 1 139 ? 17.531 -13.917 -3.881 1.00 67.06 139 ALA A C 1
ATOM 1029 O O . ALA A 1 139 ? 16.445 -13.321 -3.920 1.00 67.06 139 ALA A O 1
ATOM 1030 N N . LYS A 1 140 ? 18.654 -13.233 -3.608 1.00 75.12 140 LYS A N 1
ATOM 1031 C CA . LYS A 1 140 ? 18.683 -11.768 -3.431 1.00 75.12 140 LYS A CA 1
ATOM 1032 C C . LYS A 1 140 ? 18.483 -11.065 -4.769 1.00 75.12 140 LYS A C 1
ATOM 1034 O O . LYS A 1 140 ? 19.401 -10.962 -5.571 1.00 75.12 140 LYS A O 1
ATOM 1039 N N . SER A 1 141 ? 17.279 -10.536 -4.964 1.00 74.25 141 SER A N 1
ATOM 1040 C CA . SER A 1 141 ? 16.922 -9.734 -6.133 1.00 74.25 141 SER A CA 1
ATOM 1041 C C . SER A 1 141 ? 17.200 -8.256 -5.858 1.00 74.25 141 SER A C 1
ATOM 1043 O O . SER A 1 141 ? 16.402 -7.577 -5.217 1.00 74.25 141 SER A O 1
ATOM 1045 N N . ASN A 1 142 ? 18.351 -7.760 -6.313 1.00 86.31 142 ASN A N 1
ATOM 1046 C CA . ASN A 1 142 ? 18.610 -6.320 -6.358 1.00 86.31 142 ASN A CA 1
ATOM 1047 C C . ASN A 1 142 ? 17.951 -5.728 -7.613 1.00 86.31 142 ASN A C 1
ATOM 1049 O O . ASN A 1 142 ? 17.961 -6.360 -8.668 1.00 86.31 142 ASN A O 1
ATOM 1053 N N . ILE A 1 143 ? 17.410 -4.511 -7.516 1.00 89.38 143 ILE A N 1
ATOM 1054 C CA . ILE A 1 143 ? 16.786 -3.812 -8.649 1.00 89.38 143 ILE A CA 1
ATOM 1055 C C . ILE A 1 143 ? 17.677 -2.657 -9.103 1.00 89.38 143 ILE A C 1
ATOM 1057 O O . ILE A 1 143 ? 18.112 -1.842 -8.292 1.00 89.38 143 ILE A O 1
ATOM 1061 N N . LEU A 1 144 ? 17.877 -2.546 -10.418 1.00 92.94 144 LEU A N 1
ATOM 1062 C CA . LEU A 1 144 ? 18.447 -1.373 -11.076 1.00 92.94 144 LEU A CA 1
ATOM 1063 C C . LEU A 1 144 ? 17.344 -0.643 -11.857 1.00 92.94 144 LEU A C 1
ATOM 1065 O O . LEU A 1 144 ? 16.786 -1.189 -12.805 1.00 92.94 144 LEU A O 1
ATOM 1069 N N . LEU A 1 145 ? 17.029 0.597 -11.471 1.00 92.62 145 LEU A N 1
ATOM 1070 C CA . LEU A 1 145 ? 16.026 1.424 -12.152 1.00 92.62 145 LEU A CA 1
ATOM 1071 C C . LEU A 1 145 ? 16.689 2.317 -13.210 1.00 92.62 145 LEU A C 1
ATOM 1073 O O . LEU A 1 145 ? 17.406 3.259 -12.873 1.00 92.62 145 LEU A O 1
ATOM 1077 N N . ILE A 1 146 ? 16.403 2.059 -14.488 1.00 93.62 146 ILE A N 1
ATOM 1078 C CA . ILE A 1 146 ? 16.924 2.831 -15.628 1.00 93.62 146 ILE A CA 1
ATOM 1079 C C . ILE A 1 146 ? 15.784 3.619 -16.276 1.00 93.62 146 ILE A C 1
ATOM 1081 O O . ILE A 1 146 ? 14.699 3.092 -16.503 1.00 93.62 146 ILE A O 1
ATOM 1085 N N . GLY A 1 147 ? 16.027 4.891 -16.591 1.00 93.38 147 GLY A N 1
ATOM 1086 C CA . GLY A 1 147 ? 15.074 5.721 -17.328 1.00 93.38 147 GLY A CA 1
ATOM 1087 C C . GLY A 1 147 ? 15.492 7.192 -17.394 1.00 93.38 147 GLY A C 1
ATOM 1088 O O . GLY A 1 147 ? 16.321 7.622 -16.584 1.00 93.38 147 GLY A O 1
ATOM 1089 N N . PRO A 1 148 ? 14.899 7.991 -18.299 1.00 95.31 148 PRO A N 1
ATOM 1090 C CA . PRO A 1 148 ? 15.252 9.399 -18.486 1.00 95.31 148 PRO A CA 1
ATOM 1091 C C . PRO A 1 148 ? 14.969 10.235 -17.233 1.00 95.31 148 PRO A C 1
ATOM 1093 O O . PRO A 1 148 ? 14.269 9.796 -16.314 1.00 95.31 148 PRO A O 1
ATOM 1096 N N . THR A 1 149 ? 15.542 11.431 -17.142 1.00 93.94 149 THR A N 1
ATOM 1097 C CA . THR A 1 149 ? 15.320 12.343 -16.009 1.00 93.94 149 THR A CA 1
ATOM 1098 C C . THR A 1 149 ? 13.832 12.714 -15.883 1.00 93.94 149 THR A C 1
ATOM 1100 O O . THR A 1 149 ? 13.084 12.667 -16.854 1.00 93.94 149 THR A O 1
ATOM 1103 N N . GLY A 1 150 ? 13.359 12.985 -14.661 1.00 92.62 150 GLY A N 1
ATOM 1104 C CA . GLY A 1 150 ? 11.963 13.393 -14.418 1.00 92.62 150 GLY A CA 1
ATOM 1105 C C . GLY A 1 150 ? 10.888 12.294 -14.494 1.00 92.62 150 GLY A C 1
ATOM 1106 O O . GLY A 1 150 ? 9.724 12.575 -14.257 1.00 92.62 150 GLY A O 1
ATOM 1107 N N . THR A 1 151 ? 11.242 11.032 -14.746 1.00 91.69 151 THR A N 1
ATOM 1108 C CA . THR A 1 151 ? 10.277 9.910 -14.875 1.00 91.69 151 THR A CA 1
ATOM 1109 C C . THR A 1 151 ? 9.765 9.307 -13.563 1.00 91.69 151 THR A C 1
ATOM 1111 O O . THR A 1 151 ? 9.087 8.284 -13.579 1.00 91.69 151 THR A O 1
ATOM 1114 N N . GLY A 1 152 ? 10.108 9.893 -12.415 1.00 92.50 152 GLY A N 1
ATOM 1115 C CA . GLY A 1 152 ? 9.621 9.414 -11.117 1.00 92.50 152 GLY A CA 1
ATOM 1116 C C . GLY A 1 152 ? 10.391 8.234 -10.507 1.00 92.50 152 GLY A C 1
ATOM 1117 O O . GLY A 1 152 ? 9.908 7.654 -9.545 1.00 92.50 152 GLY A O 1
ATOM 1118 N N . LYS A 1 153 ? 11.601 7.897 -10.983 1.00 95.38 153 LYS A N 1
ATOM 1119 C CA . LYS A 1 153 ? 12.450 6.839 -10.377 1.00 95.38 153 LYS A CA 1
ATOM 1120 C C . LYS A 1 153 ? 12.692 7.047 -8.876 1.00 95.38 153 LYS A C 1
ATOM 1122 O O . LYS A 1 153 ? 12.497 6.135 -8.083 1.00 95.38 153 LYS A O 1
ATOM 1127 N N . THR A 1 154 ? 13.083 8.259 -8.483 1.00 94.12 154 THR A N 1
ATOM 1128 C CA . THR A 1 154 ? 13.289 8.614 -7.068 1.00 94.12 154 THR A CA 1
ATOM 1129 C C . THR A 1 154 ? 11.974 8.611 -6.296 1.00 94.12 154 THR A C 1
ATOM 1131 O O . THR A 1 154 ? 11.920 8.166 -5.155 1.00 94.12 154 THR A O 1
ATOM 1134 N N . TYR A 1 155 ? 10.899 9.070 -6.935 1.00 95.25 155 TYR A N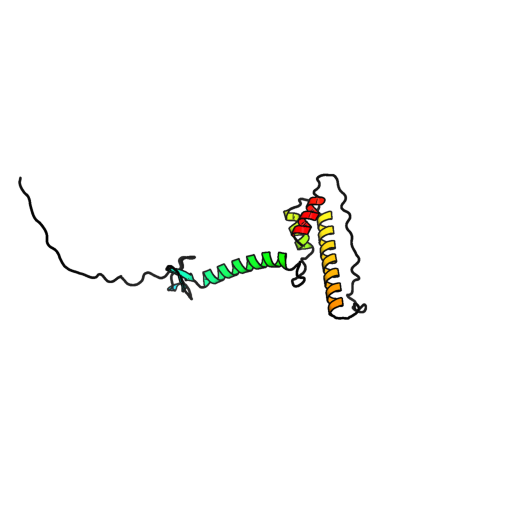 1
ATOM 1135 C CA . TYR A 1 155 ? 9.581 9.139 -6.317 1.00 95.25 155 TYR A CA 1
ATOM 1136 C C . TYR A 1 155 ? 8.985 7.742 -6.067 1.00 95.25 155 TYR A C 1
ATOM 1138 O O . TYR A 1 155 ? 8.3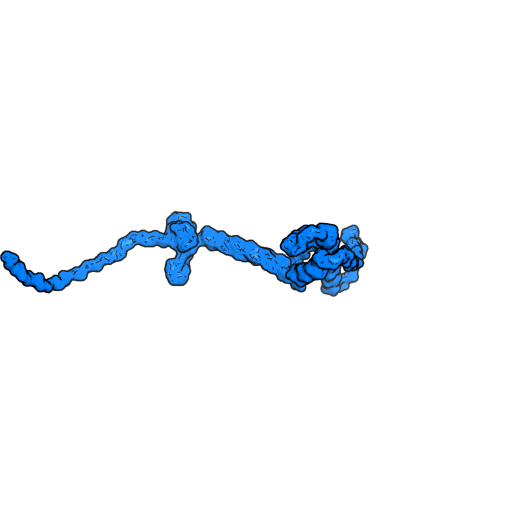87 7.526 -5.020 1.00 95.25 155 TYR A O 1
ATOM 1146 N N . LEU A 1 156 ? 9.235 6.765 -6.951 1.00 93.94 156 LEU A N 1
ATOM 1147 C CA . LEU A 1 156 ? 8.919 5.348 -6.723 1.00 93.94 156 LEU A CA 1
ATOM 1148 C C . LEU A 1 156 ? 9.554 4.835 -5.426 1.00 93.94 156 LEU A C 1
ATOM 1150 O O . LEU A 1 156 ? 8.858 4.244 -4.608 1.00 93.94 156 LEU A O 1
ATOM 1154 N N . ALA A 1 157 ? 10.848 5.096 -5.218 1.00 91.94 157 ALA A N 1
ATOM 1155 C CA . ALA A 1 157 ? 11.549 4.674 -4.006 1.00 91.94 157 ALA A CA 1
ATOM 1156 C C . ALA A 1 157 ? 10.994 5.360 -2.745 1.00 91.94 157 ALA A C 1
ATOM 1158 O O . ALA A 1 157 ? 10.767 4.700 -1.737 1.00 91.94 157 ALA A O 1
ATOM 1159 N N . GLN A 1 158 ? 10.717 6.667 -2.811 1.00 92.19 158 GLN A N 1
ATOM 1160 C CA . GLN A 1 158 ? 10.125 7.415 -1.695 1.00 92.19 158 GLN A CA 1
ATOM 1161 C C . GLN A 1 158 ? 8.724 6.922 -1.328 1.00 92.19 158 GLN A C 1
ATOM 1163 O O . GLN A 1 158 ? 8.390 6.829 -0.155 1.00 92.19 158 GLN A O 1
ATOM 1168 N N . THR A 1 159 ? 7.886 6.631 -2.321 1.00 91.94 159 THR A N 1
ATOM 1169 C CA . THR A 1 159 ? 6.531 6.121 -2.089 1.00 91.94 159 THR A CA 1
ATOM 1170 C C . THR A 1 159 ? 6.556 4.703 -1.538 1.00 91.94 159 THR A C 1
ATOM 1172 O O . THR A 1 159 ? 5.751 4.382 -0.673 1.00 91.94 159 THR A O 1
ATOM 1175 N N . LEU A 1 160 ? 7.501 3.878 -1.985 1.00 89.19 160 LEU A N 1
ATOM 1176 C CA . LEU A 1 160 ? 7.701 2.546 -1.429 1.00 89.19 160 LEU A CA 1
ATOM 1177 C C . LEU A 1 160 ? 8.132 2.607 0.045 1.00 89.19 160 LEU A C 1
ATOM 1179 O O . LEU A 1 160 ? 7.583 1.884 0.860 1.00 89.19 160 LEU A O 1
ATOM 1183 N N . ALA A 1 161 ? 9.035 3.526 0.397 1.00 88.00 161 ALA A N 1
ATOM 1184 C CA . ALA A 1 161 ? 9.477 3.748 1.777 1.00 88.00 161 ALA A CA 1
ATOM 1185 C C . ALA A 1 161 ? 8.424 4.399 2.694 1.00 88.00 161 ALA A C 1
ATOM 1187 O O . ALA A 1 161 ? 8.658 4.512 3.886 1.00 88.00 161 ALA A O 1
ATOM 1188 N N . ARG A 1 162 ? 7.302 4.894 2.153 1.00 85.38 162 ARG A N 1
ATOM 1189 C CA . ARG A 1 162 ? 6.159 5.360 2.960 1.00 85.38 162 ARG A CA 1
ATOM 1190 C C . ARG A 1 162 ? 5.175 4.243 3.294 1.00 85.38 162 ARG A C 1
ATOM 1192 O O . ARG A 1 162 ? 4.382 4.412 4.204 1.00 85.38 162 ARG A O 1
ATOM 1199 N N . MET A 1 163 ? 5.196 3.165 2.513 1.00 80.38 163 MET A N 1
ATOM 1200 C CA . MET A 1 163 ? 4.324 2.003 2.686 1.00 80.38 163 MET A CA 1
ATOM 1201 C C . MET A 1 163 ? 4.907 0.982 3.672 1.00 80.38 163 MET A C 1
ATOM 1203 O O . MET A 1 163 ? 4.177 0.134 4.167 1.00 80.38 163 MET A O 1
ATOM 1207 N N . LEU A 1 164 ? 6.224 1.015 3.874 1.00 73.06 164 LEU A N 1
ATOM 1208 C CA . LEU A 1 164 ? 7.019 0.035 4.611 1.00 73.06 164 LEU A CA 1
ATOM 1209 C C . LEU A 1 164 ? 7.704 0.707 5.797 1.00 73.06 164 LEU A C 1
ATOM 1211 O O . LEU A 1 164 ? 7.939 -0.004 6.793 1.00 73.06 164 LEU A O 1
#

Foldseek 3Di:
DDDDDDDDDDDDDDDPDDDDDPFLAAPPPRHGPVRAPDWDADPPGHIHGPVRVVVVVVVVVVVVVVVCLQVCLVVLHDDQDALVRQLVLLCVPAPDPSVVSSLVSVLVSLVSVVVSLVVVCVVVVHDPPPPDPPDDDSDNDDDDDDDDPPNCPVVSVVSSVSSD

Mean predicted aligned error: 17.71 Å

Secondary structure (DSSP, 8-state):
----------------PPPS----B-TTT--BTTTSS-EEEPGGG-EEEHHHHHHHHHHHHHHHHHHHHHHHHHHS-SPPPPHHHHHHHHHHHS-S-HHHHHHHHHHHHHHHHHHHHHHHHHHHT----TT-TT--------------TTSSHHHHHHHHHHH-

pLDDT: mean 75.57, std 20.27, range [31.23, 95.62]

Radius of gyration: 33.44 Å; Cα contacts (8 Å, |Δi|>4): 110; chains: 1; bounding box: 86×90×60 Å

InterPro domains:
  IPR0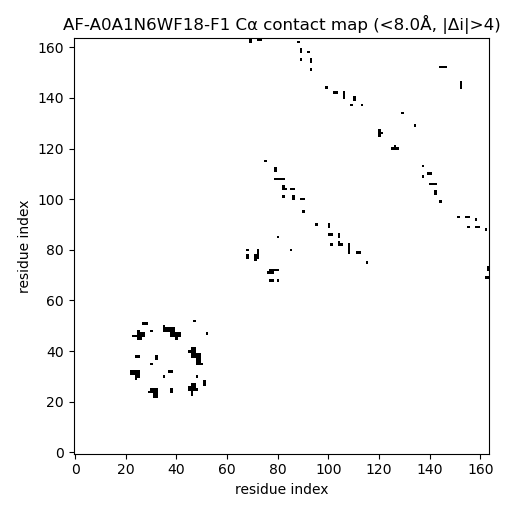10603 ATP-dependent Clp protease ATP-binding subunit ClpX, zinc ribbon domain [PF06689] (25-62)
  IPR010603 ATP-dependent Clp protease ATP-binding subunit ClpX, zinc ribbon domain [SM00994] (23-63)
  IPR027417 P-loop containing nucleoside triphosphate hydrolase [G3DSA:3.40.50.300] (74-164)
  IPR027417 P-loop containing nucleoside triphosphate hydrolase [SSF52540] (80-164)
  IPR038366 Zinc finger, ClpX C4-type superfamily [G3DSA:6.20.220.10] (16-63)
  IPR050052 ATP-dependent Clp protease ATP-binding subunit ClpX [PTHR48102] (60-164)
  IPR059188 ClpX-like, zinc ribbon domain [PS51902] (14-68)

Organism: NCBI:txid1612203

Sequence (164 aa):
MARSDGTDDGGARGQRGPRAADALTCSFCGKSQRQVKRLIAGPAGVFICDECVALCLEMVEEDRETESAEQDIVTGSGPLPTPHEIFAHLSRYVVGQDGAKRALAVAVHNHYKRVRAAAAAEEAGEALATDDPDYVELAKSNILLIGPTGTGKTYLAQTLARML

Nearest PDB structures (foldseek):
  1x4j-assembly1_A  TM=5.044E-01  e=3.571E+00  Homo sapiens

Solvent-accessible surface area (backbone atoms only — not comparable to full-atom values): 10543 Å² total; per-residue (Å²): 136,84,83,85,90,83,82,88,84,86,88,78,92,74,88,77,73,82,75,85,74,82,70,58,41,20,73,85,79,63,49,37,58,88,79,42,97,44,70,46,81,48,80,95,81,42,30,44,31,57,68,58,51,51,52,53,48,52,55,55,48,54,54,46,55,63,53,45,70,54,54,23,65,70,71,71,76,52,82,79,68,50,44,67,54,46,33,52,58,50,50,78,78,42,85,71,66,62,70,61,41,51,52,50,17,48,42,49,41,52,49,53,54,46,53,51,53,52,53,52,31,62,75,67,74,46,76,75,71,85,81,47,93,82,67,69,86,79,73,89,70,81,86,84,91,84,77,69,87,91,74,46,70,68,54,53,54,55,54,51,64,72,63,90